Protein AF-A0A845U6C9-F1 (afdb_monomer_lite)

Organism: NCBI:txid2678518

Foldseek 3Di:
DPPVVVLVVVLVCLVPPPDPPDPVNVVVSVVVNVVSVVVVVVVVVVVVVVVVVVVVVVVVVVVVVVVVVVVD

pLDDT: mean 72.87, std 12.93, range [45.53, 95.06]

Secondary structure (DSSP, 8-state):
--HHHHHHHHHHHHHHS-----HHHHHHHHHHHHHHHHHHHHHHHHHHHHHHHHHHHHHHHHHHHHHHHH--

Structure (mmCIF, N/CA/C/O backbone):
data_AF-A0A845U6C9-F1
#
_entry.id   AF-A0A845U6C9-F1
#
loop_
_atom_site.group_PDB
_atom_site.id
_atom_site.type_symbol
_atom_site.label_atom_id
_atom_site.label_alt_id
_atom_site.label_comp_id
_atom_site.label_asym_id
_atom_site.label_entity_id
_atom_site.label_seq_id
_atom_site.pdbx_PDB_ins_code
_atom_site.Cartn_x
_atom_site.Cartn_y
_atom_site.Cartn_z
_atom_site.occupancy
_atom_site.B_iso_or_equiv
_atom_site.auth_seq_id
_atom_site.auth_comp_id
_atom_site.auth_asym_id
_atom_site.auth_atom_id
_atom_site.pdbx_PDB_model_num
ATOM 1 N N . MET A 1 1 ? -16.425 -0.642 -3.661 1.00 49.56 1 MET A N 1
ATOM 2 C CA . MET A 1 1 ? -15.156 -0.760 -4.419 1.00 49.56 1 MET A CA 1
ATOM 3 C C . MET A 1 1 ? -14.008 -0.800 -3.420 1.00 49.56 1 MET A C 1
ATOM 5 O O . MET A 1 1 ? -13.601 0.238 -2.906 1.00 49.56 1 MET A O 1
ATOM 9 N N . ASP A 1 2 ? -13.546 -1.999 -3.067 1.00 61.12 2 ASP A N 1
ATOM 10 C CA . ASP A 1 2 ? -12.637 -2.213 -1.938 1.00 61.12 2 ASP A CA 1
ATOM 11 C C . ASP A 1 2 ? -11.218 -1.721 -2.237 1.00 61.12 2 ASP A C 1
ATOM 13 O O . ASP A 1 2 ? -10.362 -2.436 -2.758 1.00 61.12 2 ASP A O 1
ATOM 17 N N . SER A 1 3 ? -10.951 -0.471 -1.857 1.00 71.56 3 SER A N 1
ATOM 18 C CA . SER A 1 3 ? -9.667 0.226 -2.034 1.00 71.56 3 SER A CA 1
ATOM 19 C C . SER A 1 3 ? -8.454 -0.588 -1.539 1.00 71.56 3 SER A C 1
ATOM 21 O O . SER A 1 3 ? -7.366 -0.520 -2.112 1.00 71.56 3 SER A O 1
ATOM 23 N N . THR A 1 4 ? -8.647 -1.444 -0.527 1.00 74.38 4 THR A N 1
ATOM 24 C CA . THR A 1 4 ? -7.604 -2.349 -0.012 1.00 74.38 4 THR A CA 1
ATOM 25 C C . THR A 1 4 ? -7.290 -3.497 -0.977 1.00 74.38 4 THR A C 1
ATOM 27 O O . THR A 1 4 ? -6.119 -3.818 -1.177 1.00 74.38 4 THR A O 1
ATOM 30 N N . ALA A 1 5 ? -8.304 -4.105 -1.595 1.00 78.75 5 ALA A N 1
ATOM 31 C CA . ALA A 1 5 ? -8.115 -5.183 -2.563 1.00 78.75 5 ALA A CA 1
ATOM 32 C C . ALA A 1 5 ? -7.386 -4.668 -3.813 1.00 78.75 5 ALA A C 1
ATOM 34 O O . ALA A 1 5 ? -6.429 -5.292 -4.273 1.00 78.75 5 ALA A O 1
ATOM 35 N N . ASN A 1 6 ? -7.748 -3.466 -4.271 1.00 79.44 6 ASN A N 1
ATOM 36 C CA . ASN A 1 6 ? -7.079 -2.782 -5.379 1.00 79.44 6 ASN A CA 1
ATOM 37 C C . ASN A 1 6 ? -5.607 -2.466 -5.061 1.00 79.44 6 ASN A C 1
ATOM 39 O O . ASN A 1 6 ? -4.732 -2.676 -5.902 1.00 79.44 6 ASN A O 1
ATOM 43 N N . LEU A 1 7 ? -5.304 -2.036 -3.829 1.00 77.00 7 LEU A N 1
ATOM 44 C CA . LEU A 1 7 ? -3.929 -1.799 -3.374 1.00 77.00 7 LEU A CA 1
ATOM 45 C C . LEU A 1 7 ? -3.097 -3.091 -3.338 1.00 77.00 7 LEU A C 1
ATOM 47 O O . LEU A 1 7 ? -1.957 -3.114 -3.803 1.00 77.00 7 LEU A O 1
ATOM 51 N N . LEU A 1 8 ? -3.663 -4.180 -2.813 1.00 82.25 8 LEU A N 1
ATOM 52 C CA . LEU A 1 8 ? -2.993 -5.483 -2.779 1.00 82.25 8 LEU A CA 1
ATOM 53 C C . LEU A 1 8 ? -2.766 -6.044 -4.188 1.00 82.25 8 LEU A C 1
ATOM 55 O O . LEU A 1 8 ? -1.704 -6.606 -4.461 1.00 82.25 8 LEU A O 1
ATOM 59 N N . ALA A 1 9 ? -3.725 -5.864 -5.096 1.00 81.69 9 ALA A N 1
ATOM 60 C CA . ALA A 1 9 ? -3.581 -6.236 -6.498 1.00 81.69 9 ALA A CA 1
ATOM 61 C C . ALA A 1 9 ? -2.467 -5.431 -7.188 1.00 81.69 9 ALA A C 1
ATOM 63 O O . ALA A 1 9 ? -1.625 -6.017 -7.869 1.00 81.69 9 ALA A O 1
ATOM 64 N N . ALA A 1 10 ? -2.394 -4.117 -6.952 1.00 78.56 10 ALA A N 1
ATOM 65 C CA . ALA A 1 10 ? -1.326 -3.268 -7.479 1.00 78.56 10 ALA A CA 1
ATOM 66 C C . ALA A 1 10 ? 0.061 -3.710 -6.980 1.00 78.56 10 ALA A C 1
ATOM 68 O O . ALA A 1 10 ? 0.987 -3.859 -7.775 1.00 78.56 10 ALA A O 1
ATOM 69 N N . LEU A 1 11 ? 0.196 -4.017 -5.685 1.00 79.00 11 LEU A N 1
ATOM 70 C CA . LEU A 1 11 ? 1.445 -4.532 -5.112 1.00 79.00 11 LEU A CA 1
ATOM 71 C C . LEU A 1 11 ? 1.875 -5.868 -5.736 1.00 79.00 11 LEU A C 1
ATOM 73 O O . LEU A 1 11 ? 3.058 -6.067 -6.021 1.00 79.00 11 LEU A O 1
ATOM 77 N N . ARG A 1 12 ? 0.926 -6.781 -5.983 1.00 81.50 12 ARG A N 1
ATOM 78 C CA . ARG A 1 12 ? 1.209 -8.056 -6.659 1.00 81.50 12 ARG A CA 1
ATOM 79 C C . ARG A 1 12 ? 1.657 -7.852 -8.106 1.00 81.50 12 ARG A C 1
ATOM 81 O O . ARG A 1 12 ? 2.594 -8.525 -8.530 1.00 81.50 12 ARG A O 1
ATOM 88 N N . ARG A 1 13 ? 1.050 -6.910 -8.835 1.00 78.06 13 ARG A N 1
ATOM 89 C CA . ARG A 1 13 ? 1.443 -6.555 -10.212 1.00 78.06 13 ARG A CA 1
ATOM 90 C C . ARG A 1 13 ? 2.848 -5.966 -10.273 1.00 78.06 13 ARG A C 1
ATOM 92 O O . ARG A 1 13 ? 3.638 -6.395 -11.097 1.00 78.06 13 ARG A O 1
ATOM 99 N N . VAL A 1 14 ? 3.205 -5.074 -9.348 1.00 74.25 14 VAL A N 1
ATOM 100 C CA . VAL A 1 14 ? 4.574 -4.530 -9.264 1.00 74.25 14 VAL A CA 1
ATOM 101 C C . VAL A 1 14 ? 5.604 -5.635 -9.002 1.00 74.25 14 VAL A C 1
ATOM 103 O O . VAL A 1 14 ? 6.700 -5.585 -9.552 1.00 74.25 14 VAL A O 1
ATOM 106 N N . ARG A 1 15 ? 5.259 -6.651 -8.195 1.00 72.06 15 ARG A N 1
ATOM 107 C CA . ARG A 1 15 ? 6.142 -7.801 -7.924 1.00 72.06 15 ARG A CA 1
ATOM 108 C C . ARG A 1 15 ? 6.295 -8.745 -9.122 1.00 72.06 15 ARG A C 1
ATOM 110 O O . ARG A 1 15 ? 7.349 -9.345 -9.270 1.00 72.06 15 ARG A O 1
ATOM 117 N N . SER A 1 16 ? 5.240 -8.918 -9.914 1.00 71.12 16 SER A N 1
ATOM 118 C CA . SER A 1 16 ? 5.179 -9.879 -11.029 1.00 71.12 16 SER A CA 1
ATOM 119 C C . SER A 1 16 ? 5.467 -9.261 -12.398 1.00 71.12 16 SER A C 1
ATOM 121 O O . SER A 1 16 ? 5.431 -9.971 -13.397 1.00 71.12 16 SER A O 1
ATOM 123 N N . PHE A 1 17 ? 5.746 -7.955 -12.464 1.00 64.00 17 PHE A N 1
ATOM 124 C CA . PHE A 1 17 ? 5.989 -7.281 -13.732 1.00 64.00 17 PHE A CA 1
ATOM 125 C C . PHE A 1 17 ? 7.261 -7.839 -14.391 1.00 64.00 17 PHE A C 1
ATOM 127 O O . PHE A 1 17 ? 8.299 -7.878 -13.720 1.00 64.00 17 PHE A O 1
ATOM 134 N N . PRO A 1 18 ? 7.209 -8.251 -15.675 1.00 65.81 18 PRO A N 1
ATOM 135 C CA . PRO A 1 18 ? 8.376 -8.765 -16.381 1.00 65.81 18 PRO A CA 1
ATOM 136 C C . PRO A 1 18 ? 9.513 -7.745 -16.308 1.00 65.81 18 PRO A C 1
ATOM 138 O O . PRO A 1 18 ? 9.289 -6.529 -16.307 1.00 65.81 18 PRO A O 1
ATOM 141 N N . THR A 1 19 ? 10.737 -8.247 -16.169 1.00 61.59 19 THR A N 1
ATOM 142 C CA . THR A 1 19 ? 11.948 -7.462 -15.929 1.00 61.59 19 THR A CA 1
ATOM 143 C C . THR A 1 19 ? 12.251 -6.547 -17.112 1.00 61.59 19 THR A C 1
ATOM 145 O O . THR A 1 19 ? 13.085 -6.849 -17.951 1.00 61.59 19 THR A O 1
ATOM 148 N N . TYR A 1 20 ? 11.597 -5.387 -17.166 1.00 53.69 20 TYR A N 1
ATOM 149 C CA . TYR A 1 20 ? 12.077 -4.244 -17.935 1.00 53.69 20 TYR A CA 1
ATOM 150 C C . TYR A 1 20 ? 13.396 -3.801 -17.295 1.00 53.69 20 TYR A C 1
ATOM 152 O O . TYR A 1 20 ? 13.401 -3.188 -16.220 1.00 53.69 20 TYR A O 1
ATOM 160 N N . THR A 1 21 ? 14.512 -4.206 -17.896 1.00 60.84 21 THR A N 1
ATOM 161 C CA . THR A 1 21 ? 15.883 -3.929 -17.457 1.00 60.84 21 THR A CA 1
ATOM 162 C C . THR A 1 21 ? 16.303 -2.534 -17.910 1.00 60.84 21 THR A C 1
ATOM 164 O O . THR A 1 21 ? 17.178 -2.372 -18.750 1.00 60.84 21 THR A O 1
ATOM 167 N N . SER A 1 22 ? 15.666 -1.495 -17.372 1.00 59.78 22 SER A N 1
ATOM 168 C CA . SER A 1 22 ? 16.246 -0.152 -17.393 1.00 59.78 22 SER A CA 1
ATOM 169 C C . SER A 1 22 ? 16.480 0.309 -15.959 1.00 59.78 22 SER A C 1
ATOM 171 O O . SER A 1 22 ? 15.674 0.036 -15.064 1.00 59.78 22 SER A O 1
ATOM 173 N N . PHE A 1 23 ? 17.602 0.992 -15.722 1.00 56.88 23 PHE A N 1
ATOM 174 C CA . PHE A 1 23 ? 17.940 1.562 -14.413 1.00 56.88 23 PHE A CA 1
ATOM 175 C C . PHE A 1 23 ? 16.797 2.451 -13.881 1.00 56.88 23 PHE A C 1
ATOM 177 O O . PHE A 1 23 ? 16.394 2.341 -12.721 1.00 56.88 23 PHE A O 1
ATOM 184 N N . MET A 1 24 ? 16.177 3.224 -14.781 1.00 60.69 24 MET A N 1
ATOM 185 C CA . MET A 1 24 ? 14.998 4.052 -14.506 1.00 60.69 24 MET A CA 1
ATOM 186 C C . MET A 1 24 ? 13.765 3.224 -14.109 1.00 60.69 24 MET A C 1
ATOM 188 O O . MET A 1 24 ? 13.084 3.567 -13.145 1.00 60.69 24 MET A O 1
ATOM 192 N N . ALA A 1 25 ? 13.511 2.080 -14.757 1.00 70.38 25 ALA A N 1
ATOM 193 C CA . ALA A 1 25 ? 12.419 1.177 -14.377 1.00 70.38 25 ALA A CA 1
ATOM 194 C C . ALA A 1 25 ? 12.652 0.508 -13.009 1.00 70.38 25 ALA A C 1
ATOM 196 O O . ALA A 1 25 ? 11.701 0.211 -12.284 1.00 70.38 25 ALA A O 1
ATOM 197 N N . GLY A 1 26 ? 13.911 0.271 -12.624 1.00 73.94 26 GLY A N 1
ATOM 198 C CA . GLY A 1 26 ? 14.278 -0.187 -11.280 1.00 73.94 26 GLY A CA 1
ATOM 199 C C . GLY A 1 26 ? 13.957 0.852 -10.202 1.00 73.94 26 GLY A C 1
ATOM 200 O O . GLY A 1 26 ? 13.258 0.539 -9.233 1.00 73.94 26 GLY A O 1
ATOM 201 N N . HIS A 1 27 ? 14.415 2.090 -10.400 1.00 82.81 27 HIS A N 1
ATOM 202 C CA . HIS A 1 27 ? 14.156 3.203 -9.485 1.00 82.81 27 HIS A CA 1
ATOM 203 C C . HI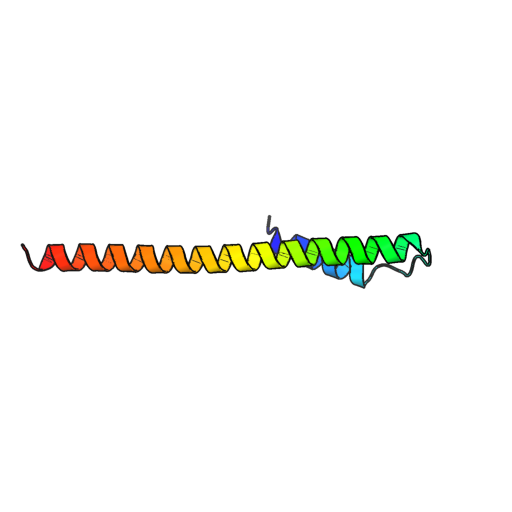S A 1 27 ? 12.661 3.509 -9.342 1.00 82.81 27 HIS A C 1
ATOM 205 O O . HIS A 1 27 ? 12.167 3.624 -8.217 1.00 82.81 27 HIS A O 1
ATOM 211 N N . GLU A 1 28 ? 11.915 3.549 -10.448 1.00 81.31 28 GLU A N 1
ATOM 212 C CA . GLU A 1 28 ? 10.481 3.846 -10.409 1.00 81.31 28 GLU A CA 1
ATOM 213 C C . GLU A 1 28 ? 9.685 2.725 -9.718 1.00 81.31 28 GLU A C 1
ATOM 215 O O . GLU A 1 28 ? 8.810 2.997 -8.895 1.00 81.31 28 GLU A O 1
ATOM 220 N N . ARG A 1 29 ? 10.056 1.448 -9.913 1.00 81.12 29 ARG A N 1
ATOM 221 C CA . ARG A 1 29 ? 9.475 0.328 -9.141 1.00 81.12 29 ARG A CA 1
ATOM 222 C C . ARG A 1 29 ? 9.723 0.467 -7.641 1.00 81.12 29 ARG A C 1
ATOM 224 O O . ARG A 1 29 ? 8.814 0.218 -6.845 1.00 81.12 29 ARG A O 1
ATOM 231 N N . GLN A 1 30 ? 10.932 0.858 -7.235 1.00 85.69 30 GLN A N 1
ATOM 232 C CA . GLN A 1 30 ? 11.234 1.089 -5.820 1.00 85.69 30 GLN A CA 1
ATOM 233 C C . GLN A 1 30 ? 10.432 2.266 -5.257 1.00 85.69 30 GLN A C 1
ATOM 235 O O . GLN A 1 30 ? 9.903 2.160 -4.148 1.00 85.69 30 GLN A O 1
ATOM 240 N N . ARG A 1 31 ? 10.297 3.357 -6.019 1.00 88.44 31 ARG A N 1
ATOM 241 C CA . ARG A 1 31 ? 9.479 4.520 -5.655 1.00 88.44 31 ARG A CA 1
ATOM 242 C C . ARG A 1 31 ? 8.020 4.121 -5.436 1.00 88.44 31 ARG A C 1
ATOM 244 O O . ARG A 1 31 ? 7.499 4.345 -4.343 1.00 88.44 31 ARG A O 1
ATOM 251 N N . ILE A 1 32 ? 7.408 3.446 -6.411 1.00 85.81 32 ILE A N 1
ATOM 252 C CA . ILE A 1 32 ? 6.020 2.967 -6.334 1.00 85.81 32 ILE A CA 1
ATOM 253 C C . ILE A 1 32 ? 5.845 2.033 -5.131 1.00 85.81 32 ILE A C 1
ATOM 255 O O . ILE A 1 32 ? 4.923 2.207 -4.336 1.00 85.81 32 ILE A O 1
ATOM 259 N N . LYS A 1 33 ? 6.756 1.072 -4.922 1.00 88.44 33 LYS A N 1
ATOM 260 C CA . LYS A 1 33 ? 6.704 0.167 -3.761 1.00 88.44 33 LYS A CA 1
ATOM 261 C C . LYS A 1 33 ? 6.686 0.939 -2.437 1.00 88.44 33 LYS A C 1
ATOM 263 O O . LYS A 1 33 ? 5.846 0.647 -1.585 1.00 88.44 33 LYS A O 1
ATOM 268 N N . ARG A 1 34 ? 7.578 1.922 -2.264 1.00 92.62 34 ARG A N 1
ATOM 269 C CA . ARG A 1 34 ? 7.649 2.745 -1.042 1.00 92.62 34 ARG A CA 1
ATOM 270 C C . ARG A 1 34 ? 6.373 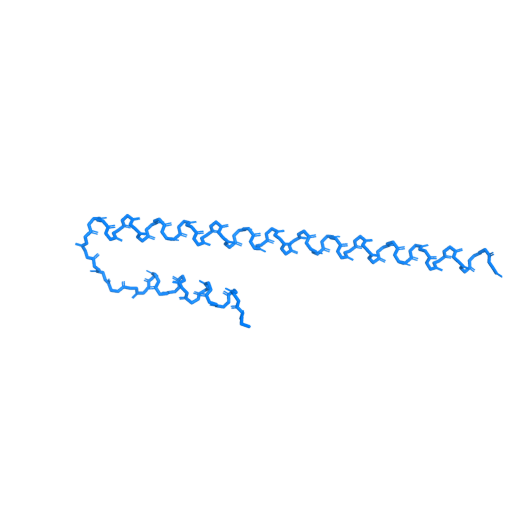3.559 -0.837 1.00 92.62 34 ARG A C 1
ATOM 272 O O . ARG A 1 34 ? 5.857 3.620 0.279 1.00 92.62 34 ARG A O 1
ATOM 279 N N . GLU A 1 35 ? 5.841 4.152 -1.901 1.00 93.06 35 GLU A N 1
ATOM 280 C CA . GLU A 1 35 ? 4.604 4.931 -1.845 1.00 93.06 35 GLU A CA 1
ATOM 281 C C . GLU A 1 35 ? 3.411 4.068 -1.409 1.00 93.06 35 GLU A C 1
ATOM 283 O O . GLU A 1 35 ? 2.681 4.422 -0.476 1.00 93.06 35 GLU A O 1
ATOM 288 N N . LEU A 1 36 ? 3.266 2.881 -2.003 1.00 92.38 36 LEU A N 1
ATOM 289 C CA . LEU A 1 36 ? 2.207 1.936 -1.654 1.00 92.38 36 LEU A CA 1
ATOM 290 C C . LEU A 1 36 ? 2.355 1.416 -0.215 1.00 92.38 36 LEU A C 1
ATOM 292 O O . LEU A 1 36 ? 1.360 1.328 0.508 1.00 92.38 36 LEU A O 1
ATOM 296 N N . GLN A 1 37 ? 3.580 1.138 0.246 1.00 90.94 37 GLN A N 1
ATOM 297 C CA . GLN A 1 37 ? 3.848 0.767 1.643 1.00 90.94 37 GLN A CA 1
ATOM 298 C C . GLN A 1 37 ? 3.449 1.884 2.619 1.00 90.94 37 GLN A C 1
ATOM 300 O O . GLN A 1 37 ? 2.778 1.620 3.621 1.00 90.94 37 GLN A O 1
ATOM 305 N N . LYS A 1 38 ? 3.790 3.142 2.311 1.00 95.06 38 LYS A N 1
ATOM 306 C CA . LYS A 1 38 ? 3.398 4.308 3.118 1.00 95.06 38 LYS A CA 1
ATOM 307 C C . LYS A 1 38 ? 1.877 4.458 3.176 1.00 95.06 38 LYS A C 1
ATOM 309 O O . LYS A 1 38 ? 1.322 4.718 4.246 1.00 95.06 38 LYS A O 1
ATOM 314 N N . ARG A 1 39 ? 1.186 4.245 2.052 1.00 8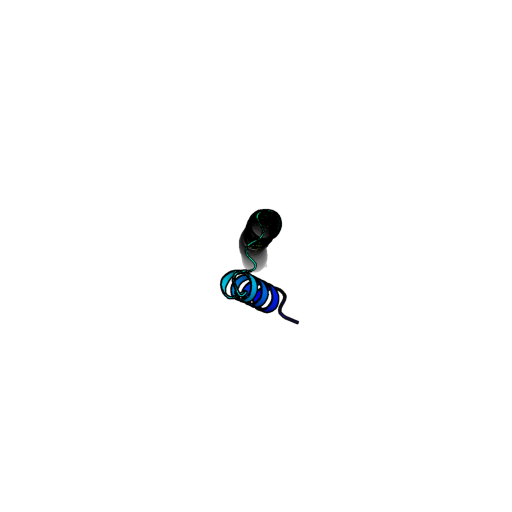9.25 39 ARG A N 1
ATOM 315 C CA . ARG A 1 39 ? -0.283 4.269 1.982 1.00 89.25 39 ARG A CA 1
ATOM 316 C C . ARG A 1 39 ? -0.911 3.157 2.823 1.00 89.25 39 ARG A C 1
ATOM 318 O O . ARG A 1 39 ? -1.847 3.420 3.575 1.00 89.25 39 ARG A O 1
ATOM 325 N N . LEU A 1 40 ? -0.356 1.945 2.775 1.00 93.25 40 LEU A N 1
ATOM 326 C CA . LEU A 1 40 ? -0.814 0.820 3.591 1.00 93.25 40 LEU A CA 1
ATOM 327 C C . LEU A 1 40 ? -0.640 1.088 5.094 1.00 93.25 40 LEU A C 1
AT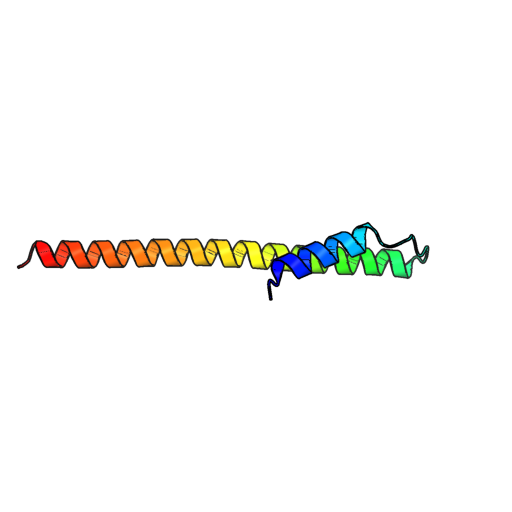OM 329 O O . LEU A 1 40 ? -1.544 0.799 5.8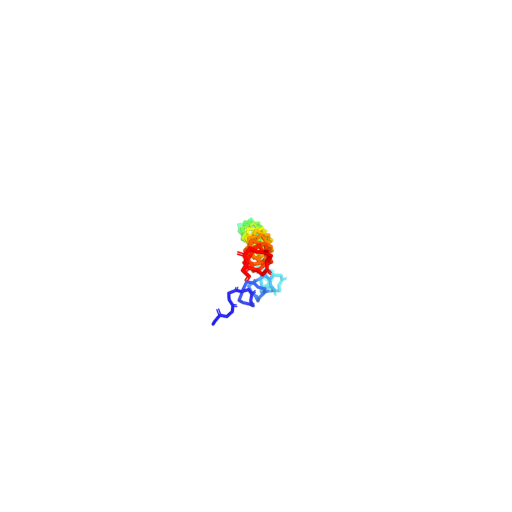80 1.00 93.25 40 LEU A O 1
ATOM 333 N N . LEU A 1 41 ? 0.492 1.676 5.497 1.00 93.44 41 LEU A N 1
ATOM 334 C CA . LEU A 1 41 ? 0.746 2.053 6.889 1.00 93.44 41 LEU A CA 1
ATOM 335 C C . LEU A 1 41 ? -0.267 3.093 7.387 1.00 93.44 41 LEU A C 1
ATOM 337 O O . LEU A 1 41 ? -0.808 2.940 8.481 1.00 93.44 41 LEU A O 1
ATOM 341 N N . ARG A 1 42 ? -0.570 4.115 6.576 1.00 91.06 42 ARG A N 1
ATOM 342 C CA . ARG A 1 42 ? -1.605 5.114 6.895 1.00 91.06 42 ARG A CA 1
ATOM 343 C C . ARG A 1 42 ? -2.975 4.465 7.087 1.00 91.06 42 ARG A C 1
ATOM 345 O O . ARG A 1 42 ? -3.616 4.721 8.099 1.00 91.06 42 ARG A O 1
ATOM 352 N N . LEU A 1 43 ? -3.379 3.565 6.187 1.00 90.12 43 LEU A N 1
ATOM 353 C CA . LEU A 1 43 ? -4.644 2.828 6.307 1.00 90.12 43 LEU A CA 1
ATOM 354 C C . LEU A 1 43 ? -4.694 1.929 7.551 1.00 90.12 43 LEU A C 1
ATOM 356 O O . LEU A 1 43 ? -5.749 1.775 8.164 1.00 90.12 43 LEU A O 1
ATOM 360 N N . ARG A 1 44 ? -3.570 1.314 7.940 1.00 87.56 44 ARG A N 1
ATOM 361 C CA . ARG A 1 44 ? -3.473 0.550 9.195 1.00 87.56 44 ARG A CA 1
ATOM 362 C C . ARG A 1 44 ? -3.670 1.449 10.416 1.00 87.56 44 ARG A C 1
ATOM 364 O O . ARG A 1 44 ? -4.506 1.129 11.253 1.00 87.56 44 ARG A O 1
ATOM 371 N N . ARG A 1 45 ? -2.966 2.584 10.479 1.00 87.88 45 ARG A N 1
ATOM 372 C CA . ARG A 1 45 ? -3.105 3.560 11.575 1.00 87.88 45 ARG A CA 1
ATOM 373 C C . ARG A 1 45 ? -4.515 4.141 11.652 1.00 87.88 45 ARG A C 1
ATOM 375 O O . ARG A 1 45 ? -5.075 4.230 12.735 1.00 87.88 45 ARG A O 1
ATOM 382 N N . GLN A 1 46 ? -5.118 4.470 10.511 1.00 85.88 46 GLN A N 1
ATOM 383 C CA . GLN A 1 46 ? -6.487 4.984 10.458 1.00 85.88 46 GLN A CA 1
ATOM 384 C C . GLN A 1 46 ? -7.490 3.971 11.025 1.00 85.88 46 GLN A C 1
ATOM 386 O O . GLN A 1 46 ? -8.328 4.342 11.841 1.00 85.88 46 GLN A O 1
ATOM 391 N N . ARG A 1 47 ? -7.366 2.687 10.664 1.00 84.00 47 ARG A N 1
ATOM 392 C CA . ARG A 1 47 ? -8.213 1.622 11.224 1.00 84.00 47 ARG A CA 1
ATOM 393 C C . ARG A 1 47 ? -7.998 1.421 12.723 1.00 84.00 47 ARG A C 1
ATOM 395 O O . ARG A 1 47 ? -8.967 1.239 13.451 1.00 84.00 47 ARG A O 1
ATOM 402 N N . GLN A 1 48 ? -6.753 1.486 13.193 1.00 82.56 48 GLN A N 1
ATOM 403 C CA . GLN A 1 48 ? -6.451 1.391 14.623 1.00 82.56 48 GLN A CA 1
ATOM 404 C C . GLN A 1 48 ? -7.082 2.549 15.409 1.00 82.56 48 GLN A C 1
ATOM 406 O O . GLN A 1 48 ? -7.723 2.317 16.432 1.00 82.56 48 GLN A O 1
ATOM 411 N N . ASN A 1 49 ? -6.973 3.777 14.898 1.00 77.00 49 ASN A N 1
ATOM 412 C CA . ASN A 1 49 ? -7.582 4.954 15.517 1.00 77.00 49 ASN A CA 1
ATOM 413 C C . ASN A 1 49 ? -9.114 4.867 15.524 1.00 77.00 49 ASN A C 1
ATOM 415 O O . ASN A 1 49 ? -9.730 5.162 16.540 1.00 77.00 49 ASN A O 1
ATOM 419 N N . GLN A 1 50 ? -9.732 4.390 14.439 1.00 74.31 50 GLN A N 1
ATOM 420 C CA . GLN A 1 50 ? -11.181 4.156 14.393 1.00 74.31 50 GLN A CA 1
ATOM 421 C C . GLN A 1 50 ? -11.638 3.125 15.436 1.00 74.31 50 GLN A C 1
ATOM 423 O O . GLN A 1 50 ? -12.665 3.317 16.080 1.00 74.31 50 GLN A O 1
ATOM 428 N N . HIS A 1 51 ? -10.870 2.053 15.651 1.00 68.44 51 HIS A N 1
ATOM 429 C CA . HIS A 1 51 ? -11.192 1.057 16.674 1.00 68.44 51 HIS A CA 1
ATOM 430 C C . HIS A 1 51 ? -11.113 1.638 18.097 1.00 68.44 51 HIS A C 1
ATOM 432 O O . HIS A 1 51 ? -11.977 1.356 18.926 1.00 68.44 51 HIS A O 1
ATOM 438 N N . LEU A 1 52 ? -10.114 2.487 18.371 1.00 68.19 52 LEU A N 1
ATOM 439 C CA . LEU A 1 52 ? -9.988 3.213 19.641 1.00 68.19 52 LEU A CA 1
ATOM 440 C C . LEU A 1 52 ? -11.170 4.167 19.866 1.00 68.19 52 LEU A C 1
ATOM 442 O O . LEU A 1 52 ? -11.779 4.137 20.933 1.00 68.19 52 LEU A O 1
ATOM 446 N N . SER A 1 53 ? -11.550 4.953 18.855 1.00 66.44 53 SER A N 1
ATOM 447 C CA . SER A 1 53 ? -12.705 5.857 18.934 1.00 66.44 53 SER A CA 1
ATOM 448 C C . SER A 1 53 ? -14.015 5.105 19.184 1.00 66.44 53 SER A C 1
ATOM 450 O O . SER A 1 53 ? -14.799 5.506 20.042 1.00 66.44 53 SER A O 1
ATOM 452 N N . ASN A 1 54 ? -14.228 3.972 18.510 1.00 67.44 54 ASN A N 1
ATOM 453 C CA . ASN A 1 54 ? -15.422 3.147 18.705 1.00 67.44 54 ASN A CA 1
ATOM 454 C C . ASN A 1 54 ? -15.473 2.513 20.106 1.00 67.44 54 ASN A C 1
ATOM 456 O O . ASN A 1 54 ? -16.550 2.390 20.687 1.00 67.44 54 ASN A O 1
ATOM 460 N N . ALA A 1 55 ? -14.325 2.124 20.670 1.00 66.25 55 ALA A N 1
ATOM 461 C CA . ALA A 1 55 ? -14.250 1.588 22.028 1.00 66.25 55 ALA A CA 1
ATOM 462 C C . ALA A 1 55 ? -14.553 2.657 23.096 1.00 66.25 55 ALA A C 1
ATOM 464 O O . ALA A 1 55 ? -15.267 2.374 24.059 1.00 66.25 55 ALA A O 1
ATOM 465 N N . VAL A 1 56 ? -14.062 3.888 22.913 1.00 67.50 56 VAL A N 1
ATOM 466 C CA . VAL A 1 56 ? -14.370 5.021 23.805 1.00 67.50 56 VAL A CA 1
ATOM 467 C C . VAL A 1 56 ? -15.851 5.399 23.722 1.00 67.50 56 VAL A C 1
ATOM 469 O O . VAL A 1 56 ? -16.494 5.540 24.761 1.00 67.50 56 VAL A O 1
ATOM 472 N N . ALA A 1 57 ? -16.419 5.470 22.514 1.00 66.12 57 ALA A N 1
ATOM 473 C CA . ALA A 1 57 ? -17.841 5.756 22.320 1.00 66.12 57 ALA A CA 1
ATOM 474 C C . ALA A 1 57 ? -18.744 4.712 23.007 1.00 66.12 57 ALA A C 1
ATOM 476 O O . ALA A 1 57 ? -19.701 5.074 23.689 1.00 66.12 57 ALA A O 1
ATOM 477 N N . LYS A 1 58 ? -18.402 3.417 22.912 1.00 61.94 58 LYS A N 1
ATOM 478 C CA . LYS A 1 58 ? -19.140 2.348 23.609 1.00 61.94 58 LYS A CA 1
ATOM 479 C C . LYS A 1 58 ? -19.060 2.458 25.134 1.00 61.94 58 LYS A C 1
ATOM 481 O O . LYS A 1 58 ? -20.062 2.226 25.801 1.00 61.94 58 LYS A O 1
ATOM 486 N N . ARG A 1 59 ? -17.904 2.841 25.692 1.00 61.12 59 ARG A N 1
ATOM 487 C CA . ARG A 1 59 ? -17.756 3.053 27.145 1.00 61.12 59 ARG A CA 1
ATOM 488 C C . ARG A 1 59 ? -18.562 4.248 27.653 1.00 61.12 59 ARG A C 1
ATOM 490 O O . ARG A 1 59 ? -19.122 4.175 28.743 1.00 61.12 59 ARG A O 1
ATOM 497 N N . GLN A 1 60 ? -18.646 5.328 26.877 1.00 61.00 60 GLN A N 1
ATOM 498 C CA . GLN A 1 60 ? -19.467 6.487 27.239 1.00 61.00 60 GLN A CA 1
ATOM 499 C C . GLN A 1 60 ? -20.965 6.149 27.222 1.00 61.00 60 GLN A C 1
ATOM 501 O O . GLN A 1 60 ? -21.677 6.525 28.148 1.00 61.00 60 GLN A O 1
ATOM 506 N N . GLN A 1 61 ? -21.427 5.367 26.241 1.00 60.28 61 GLN A N 1
ATOM 507 C CA . GLN A 1 61 ? -22.818 4.898 26.186 1.00 60.28 61 GLN A CA 1
ATOM 508 C C . GLN A 1 61 ? -23.172 3.969 27.357 1.00 60.28 61 GLN A C 1
ATOM 510 O O . GLN A 1 61 ? -24.232 4.119 27.958 1.00 60.28 61 GLN A O 1
ATOM 515 N N . SER A 1 62 ? -22.280 3.046 27.743 1.00 59.22 62 SER A N 1
ATOM 516 C CA . SER A 1 62 ? -22.525 2.195 28.917 1.00 59.22 62 SER A CA 1
ATOM 517 C C . SER A 1 62 ? -22.530 2.990 30.225 1.00 59.22 62 SER A C 1
ATOM 519 O O . SER A 1 62 ? -23.339 2.714 31.103 1.00 59.22 62 SER A O 1
ATOM 521 N N . ALA A 1 63 ? -21.661 3.997 30.362 1.00 58.81 63 ALA A N 1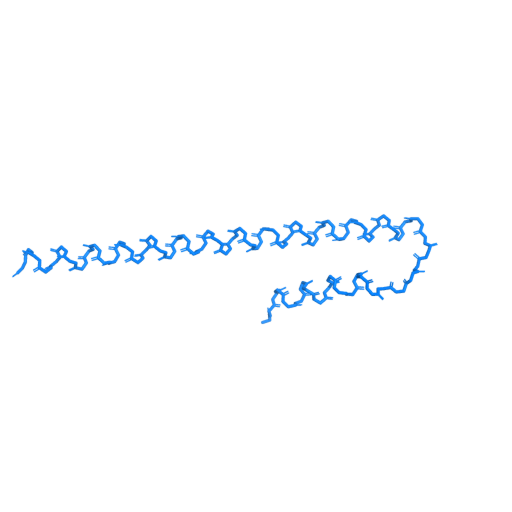
ATOM 522 C CA . ALA A 1 63 ? -21.609 4.826 31.565 1.00 58.81 63 ALA A CA 1
ATOM 523 C C . ALA A 1 63 ? -22.848 5.728 31.711 1.00 58.81 63 ALA A C 1
ATOM 525 O O . ALA A 1 63 ? -23.327 5.917 32.826 1.00 58.81 63 ALA A O 1
ATOM 526 N N . SER A 1 64 ? -23.407 6.241 30.607 1.00 59.25 64 SER A N 1
ATOM 527 C CA . SER A 1 64 ? -24.628 7.056 30.671 1.00 59.25 64 SER A CA 1
ATOM 528 C C . SER A 1 64 ? -25.885 6.219 30.943 1.00 59.25 64 SER A C 1
ATOM 530 O O . SER A 1 64 ? -26.795 6.705 31.606 1.00 59.25 64 SER A O 1
ATOM 532 N N . GLY A 1 65 ? -25.933 4.963 30.478 1.00 57.22 65 GLY A N 1
ATOM 533 C CA . GLY A 1 65 ? -27.052 4.052 30.744 1.00 57.22 65 GLY A CA 1
ATOM 534 C C . GLY A 1 65 ? -27.139 3.609 32.208 1.00 57.22 65 GLY A C 1
ATOM 535 O O . GLY A 1 65 ? -28.225 3.598 32.777 1.00 57.22 65 GLY A O 1
ATOM 536 N N . PHE A 1 66 ? -25.999 3.313 32.844 1.00 57.34 66 PHE A N 1
ATOM 537 C CA . PHE A 1 66 ? -25.962 2.870 34.245 1.00 57.34 66 PHE A CA 1
ATOM 538 C C . PHE A 1 66 ? -26.277 3.985 35.254 1.00 57.34 66 PHE A C 1
ATOM 540 O O . PHE A 1 66 ? -26.932 3.732 36.264 1.00 57.34 66 PHE A O 1
ATOM 547 N N . LEU A 1 67 ? -25.854 5.226 34.993 1.00 57.59 67 LEU A N 1
ATOM 548 C CA . LEU A 1 67 ? -26.182 6.353 35.875 1.00 57.59 67 LEU A CA 1
ATOM 549 C C . LEU A 1 67 ? -27.678 6.704 35.835 1.00 57.59 67 LEU A C 1
ATOM 551 O O . LEU A 1 67 ? -28.227 7.129 36.844 1.00 57.59 67 LEU A O 1
ATOM 555 N N . HIS A 1 68 ? -28.364 6.460 34.715 1.00 54.34 68 HIS A N 1
ATOM 556 C CA . HIS A 1 68 ? -29.802 6.720 34.604 1.00 54.34 68 HIS A CA 1
ATOM 557 C C . HIS A 1 68 ? -30.664 5.685 35.354 1.00 54.34 68 HIS A C 1
ATOM 559 O O . HIS A 1 68 ? -31.794 5.983 35.722 1.00 54.34 68 HIS A O 1
ATOM 565 N N . THR A 1 69 ? -30.141 4.480 35.604 1.00 56.25 69 THR A N 1
ATOM 566 C CA . THR A 1 69 ? -30.827 3.417 36.369 1.00 56.25 69 THR A CA 1
ATOM 567 C C . THR A 1 69 ? -30.641 3.501 37.886 1.00 56.25 69 THR A C 1
ATOM 569 O O . THR A 1 69 ? -31.327 2.792 38.607 1.00 56.25 69 THR A O 1
ATOM 572 N N . ILE A 1 70 ? -29.698 4.311 38.381 1.00 59.19 70 ILE A N 1
ATOM 573 C CA . ILE A 1 70 ? -29.422 4.442 39.827 1.00 59.19 70 ILE A CA 1
ATOM 574 C C . ILE A 1 70 ? -30.109 5.685 40.418 1.00 59.19 70 ILE A C 1
ATOM 576 O O . ILE A 1 70 ? -30.400 5.718 41.610 1.00 59.19 70 ILE A O 1
ATOM 580 N N . PHE A 1 71 ? -30.378 6.702 39.595 1.00 55.53 71 PHE A N 1
ATOM 581 C CA . PHE A 1 71 ? -30.988 7.970 40.013 1.00 55.53 71 PHE A CA 1
ATOM 582 C C . PHE A 1 71 ? -32.488 8.094 39.670 1.00 55.53 71 PHE A C 1
ATOM 584 O O . PHE A 1 71 ? -33.025 9.199 39.740 1.00 55.53 71 PHE A O 1
ATOM 591 N N . HIS A 1 72 ? -33.163 6.996 39.311 1.00 45.53 72 HIS A N 1
ATOM 592 C CA . HIS A 1 72 ? -34.602 6.951 39.028 1.00 45.53 72 HIS A CA 1
ATOM 593 C C . HIS A 1 72 ? -35.245 5.713 39.660 1.00 45.53 72 HIS A C 1
ATOM 595 O O . HIS A 1 72 ? -36.468 5.773 39.929 1.00 45.53 72 HIS A O 1
#

Radius of gyration: 22.28 Å; chains: 1; bounding box: 52×18×58 Å

Sequence (72 aa):
MDSTANLLAALRRVRSFPTYTSFMAGHERQRIKRELQKRLLRLRRQRQNQHLSNAVAKRQQSASGFLHTIFH